Protein AF-A0A2N6ESU6-F1 (afdb_monomer)

Structure (mmCIF, N/CA/C/O backbone):
data_AF-A0A2N6ESU6-F1
#
_entry.id   AF-A0A2N6ESU6-F1
#
loop_
_atom_site.group_PDB
_atom_site.id
_atom_site.type_symbol
_atom_site.label_atom_id
_atom_site.label_alt_id
_atom_site.label_comp_id
_atom_site.label_asym_id
_atom_site.label_entity_id
_atom_site.label_seq_id
_atom_site.pdbx_PDB_ins_code
_atom_site.Cartn_x
_atom_site.Cartn_y
_atom_site.Cartn_z
_atom_site.occupancy
_atom_site.B_iso_or_equiv
_atom_site.auth_seq_id
_atom_site.auth_comp_id
_atom_site.auth_asym_id
_atom_site.auth_atom_id
_atom_site.pdbx_PDB_model_num
ATOM 1 N N . MET A 1 1 ? -8.421 13.525 14.946 1.00 59.84 1 MET A N 1
ATOM 2 C CA . MET A 1 1 ? -7.149 12.771 14.967 1.00 59.84 1 MET A CA 1
ATOM 3 C C . MET A 1 1 ? -6.557 12.978 13.603 1.00 59.84 1 MET A C 1
ATOM 5 O O . MET A 1 1 ? -7.219 12.597 12.645 1.00 59.84 1 MET A O 1
ATOM 9 N N . SER A 1 2 ? -5.409 13.641 13.549 1.00 82.00 2 SER A N 1
ATOM 10 C CA . SER A 1 2 ? -4.748 13.965 12.293 1.00 82.00 2 SER A CA 1
ATOM 11 C C . SER A 1 2 ? -4.308 12.705 11.561 1.00 82.00 2 SER A C 1
ATOM 13 O O . SER A 1 2 ? -4.106 11.658 12.182 1.00 82.00 2 SER A O 1
ATOM 15 N N . ASP A 1 3 ? -4.122 12.829 10.255 1.00 87.50 3 ASP A N 1
ATOM 16 C CA . ASP A 1 3 ? -3.387 11.837 9.482 1.00 87.50 3 ASP A CA 1
ATOM 17 C C . ASP A 1 3 ? -2.006 11.561 10.084 1.00 87.50 3 ASP A C 1
ATOM 19 O O . ASP A 1 3 ? -1.297 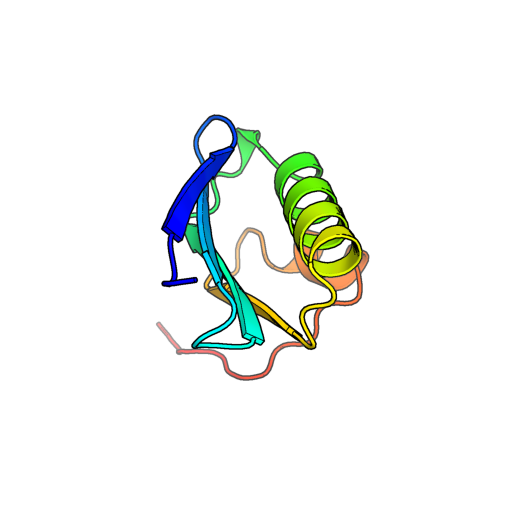12.473 10.517 1.00 87.50 3 ASP A O 1
ATOM 23 N N . GLN A 1 4 ? -1.632 10.286 10.101 1.00 93.31 4 GLN A N 1
ATOM 24 C CA . GLN A 1 4 ? -0.335 9.809 10.555 1.00 93.31 4 GLN A CA 1
ATOM 25 C C . GLN A 1 4 ? 0.308 8.925 9.494 1.00 93.31 4 GLN A C 1
ATOM 27 O O . GLN A 1 4 ? -0.372 8.247 8.721 1.00 93.31 4 GLN A O 1
ATOM 32 N N . ILE A 1 5 ? 1.636 8.943 9.484 1.00 96.50 5 ILE A N 1
ATOM 33 C CA . ILE A 1 5 ? 2.456 8.085 8.639 1.00 96.50 5 ILE A CA 1
ATOM 34 C C . ILE A 1 5 ? 2.998 6.958 9.513 1.00 96.50 5 ILE A C 1
ATOM 36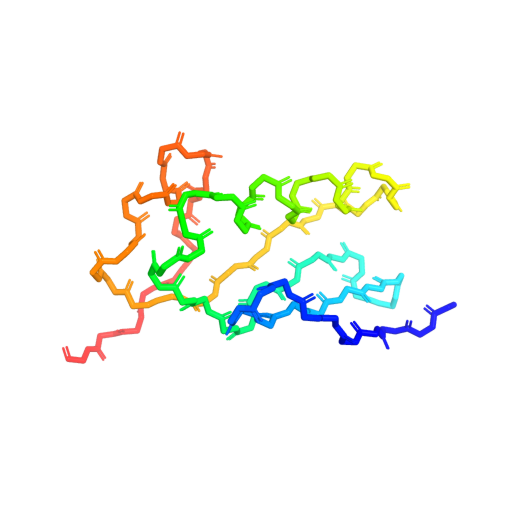 O O . ILE A 1 5 ? 3.558 7.215 10.578 1.00 96.50 5 ILE A O 1
ATOM 40 N N . VAL A 1 6 ? 2.836 5.722 9.053 1.00 96.50 6 VAL A N 1
ATOM 41 C CA . VAL A 1 6 ? 3.318 4.511 9.718 1.00 96.50 6 VAL A CA 1
ATOM 42 C C . VAL A 1 6 ? 4.140 3.675 8.746 1.00 96.50 6 VAL A C 1
ATOM 44 O O . VAL A 1 6 ? 3.917 3.698 7.534 1.00 96.50 6 VAL A O 1
ATOM 47 N N . THR A 1 7 ? 5.085 2.922 9.293 1.00 97.69 7 THR A N 1
ATOM 48 C CA . THR A 1 7 ? 5.921 1.993 8.532 1.00 97.69 7 THR A CA 1
ATOM 49 C C . THR A 1 7 ? 5.459 0.567 8.798 1.00 97.69 7 THR A C 1
ATOM 51 O O . THR A 1 7 ? 5.214 0.205 9.949 1.00 97.69 7 THR A O 1
ATOM 54 N N . PHE A 1 8 ? 5.370 -0.235 7.742 1.00 97.44 8 PHE A N 1
ATOM 55 C CA . PHE A 1 8 ? 5.256 -1.687 7.821 1.00 97.44 8 PHE A CA 1
ATOM 56 C C . PHE A 1 8 ? 6.494 -2.271 7.149 1.00 97.44 8 PHE A C 1
ATOM 58 O O . PHE A 1 8 ? 6.600 -2.191 5.931 1.00 97.44 8 PHE A O 1
ATOM 65 N N . GLU A 1 9 ? 7.439 -2.782 7.939 1.00 97.25 9 GLU A N 1
ATOM 66 C CA . GLU A 1 9 ? 8.742 -3.262 7.458 1.00 97.25 9 GLU A CA 1
ATOM 67 C C . GLU A 1 9 ? 9.459 -2.238 6.550 1.00 97.25 9 GLU A C 1
ATOM 69 O O . GLU A 1 9 ? 9.987 -1.240 7.048 1.00 97.25 9 GLU A O 1
ATOM 74 N N . HIS A 1 10 ? 9.468 -2.441 5.230 1.00 97.56 10 HIS A N 1
ATOM 75 C CA . HIS A 1 10 ? 10.118 -1.563 4.250 1.00 97.56 10 HIS A CA 1
ATOM 76 C C . HIS A 1 10 ? 9.137 -0.612 3.543 1.00 97.56 10 HIS A C 1
ATOM 78 O O . HIS A 1 10 ? 9.552 0.258 2.771 1.00 97.56 10 HIS A O 1
ATOM 84 N N . SER A 1 11 ? 7.844 -0.746 3.828 1.00 97.88 11 SER A N 1
ATOM 85 C CA . SER A 1 11 ? 6.746 -0.018 3.202 1.00 97.88 11 SER A CA 1
ATOM 86 C C . SER A 1 11 ? 6.228 1.120 4.081 1.00 97.88 11 SER A C 1
ATOM 88 O O . SER A 1 11 ? 6.318 1.100 5.309 1.00 97.88 11 SER A O 1
ATOM 90 N N . LEU A 1 12 ? 5.651 2.136 3.440 1.00 97.81 12 LEU A N 1
ATOM 91 C CA . LEU A 1 12 ? 5.156 3.348 4.088 1.00 97.81 12 LEU A CA 1
ATOM 92 C C . LEU A 1 12 ? 3.673 3.556 3.791 1.00 97.81 12 LEU A C 1
ATOM 94 O O . LEU A 1 12 ? 3.264 3.591 2.626 1.00 97.81 12 LEU A O 1
ATOM 98 N N . LEU A 1 13 ? 2.889 3.769 4.844 1.00 97.00 13 LEU A N 1
ATOM 99 C CA . LEU A 1 13 ? 1.458 4.023 4.777 1.00 97.00 13 LEU A CA 1
ATOM 100 C C . LEU A 1 13 ? 1.121 5.352 5.448 1.00 97.00 13 LEU A C 1
ATOM 102 O O . LEU A 1 13 ? 1.718 5.716 6.456 1.00 97.00 13 LEU A O 1
ATOM 106 N N . GLN A 1 14 ? 0.115 6.045 4.930 1.00 96.69 14 GLN A N 1
ATOM 107 C CA . GLN A 1 14 ? -0.534 7.172 5.589 1.00 96.69 14 GLN A CA 1
ATOM 108 C C . GLN A 1 14 ? -1.990 6.812 5.866 1.00 96.69 14 GLN A C 1
ATOM 110 O O . GLN A 1 14 ? -2.670 6.285 4.990 1.00 96.69 14 GLN A O 1
ATOM 115 N N . HIS A 1 15 ? -2.493 7.112 7.057 1.00 95.44 15 HIS A N 1
ATOM 116 C CA . HIS A 1 15 ? -3.910 6.948 7.361 1.00 95.44 15 HIS A CA 1
ATOM 117 C C . HIS A 1 15 ? -4.378 7.951 8.409 1.00 95.44 15 HIS A C 1
ATOM 119 O O . HIS A 1 15 ? -3.596 8.418 9.236 1.00 95.44 15 HIS A O 1
ATOM 125 N N . GLY A 1 16 ? -5.668 8.259 8.408 1.00 90.06 16 GLY A N 1
ATOM 126 C CA . GLY A 1 16 ? -6.255 9.159 9.390 1.00 90.06 16 GLY A CA 1
ATOM 127 C C . GLY A 1 16 ? -7.696 9.503 9.077 1.00 90.06 16 GLY A C 1
ATOM 128 O O . GLY A 1 16 ? -8.213 9.215 7.998 1.00 90.06 16 GLY A O 1
ATOM 129 N N . LYS A 1 17 ? -8.370 10.094 10.067 1.00 85.06 17 LYS A N 1
ATOM 130 C CA . LYS A 1 17 ? -9.783 10.470 9.935 1.00 85.06 17 LYS A CA 1
ATOM 131 C C . LYS A 1 17 ? -9.991 11.691 9.044 1.00 85.06 17 LYS A C 1
ATOM 133 O O . LYS A 1 17 ? -11.104 11.877 8.571 1.00 85.06 17 LYS A O 1
ATOM 138 N N . ASP A 1 18 ? -8.956 12.494 8.816 1.00 86.81 18 ASP A N 1
ATOM 139 C CA . ASP A 1 18 ? -9.080 13.708 8.008 1.00 86.81 18 ASP A CA 1
ATOM 140 C C . ASP A 1 18 ? -9.273 13.356 6.526 1.00 86.81 18 ASP A C 1
ATOM 142 O O . ASP A 1 18 ? -10.037 14.016 5.824 1.00 86.81 18 ASP A O 1
ATOM 146 N N . ASN A 1 19 ? -8.627 12.280 6.064 1.00 86.19 19 ASN A N 1
ATOM 147 C CA . ASN A 1 19 ? -8.760 11.777 4.698 1.00 86.19 19 ASN A CA 1
ATOM 148 C C . ASN A 1 19 ? -9.661 10.541 4.550 1.00 86.19 19 ASN A C 1
ATOM 150 O O . ASN A 1 19 ? -9.941 10.164 3.408 1.00 86.19 19 ASN A O 1
ATOM 154 N N . ASP A 1 20 ? -10.079 9.928 5.663 1.00 93.19 20 ASP A N 1
ATOM 155 C CA . ASP A 1 20 ? -10.945 8.740 5.740 1.00 93.19 20 ASP A CA 1
ATOM 156 C C . ASP A 1 20 ? -10.475 7.558 4.871 1.00 93.19 20 ASP A C 1
ATOM 158 O O . ASP A 1 20 ? -11.251 6.854 4.222 1.00 93.19 20 ASP A O 1
ATOM 162 N N . ARG A 1 21 ? -9.156 7.360 4.808 1.00 94.94 21 ARG A N 1
ATOM 163 C CA . ARG A 1 21 ? -8.543 6.347 3.947 1.00 94.94 21 ARG A CA 1
ATOM 164 C C . ARG A 1 21 ? -7.217 5.843 4.493 1.00 94.94 21 ARG A C 1
ATOM 166 O O . ARG A 1 21 ? -6.547 6.541 5.255 1.00 94.94 21 ARG A O 1
ATOM 173 N N . VAL A 1 22 ? -6.807 4.673 4.015 1.00 96.88 22 VAL A N 1
ATOM 174 C CA . VAL A 1 22 ? -5.416 4.205 4.079 1.00 96.88 22 VAL A CA 1
ATOM 175 C C . VAL A 1 22 ? -4.771 4.426 2.717 1.00 96.88 22 VAL A C 1
ATOM 177 O O . VAL A 1 22 ? -5.292 3.972 1.700 1.00 96.88 22 VAL A O 1
ATOM 180 N N . TYR A 1 23 ? -3.634 5.112 2.691 1.00 96.88 23 TYR A N 1
ATOM 181 C CA . TYR A 1 23 ? -2.823 5.319 1.502 1.00 96.88 23 TYR A CA 1
ATOM 182 C C . TYR A 1 23 ? -1.485 4.589 1.632 1.00 96.88 23 TYR A C 1
ATOM 184 O O . TYR A 1 23 ? -0.627 4.986 2.417 1.00 96.88 23 TYR A O 1
ATOM 192 N N . LEU A 1 24 ? -1.292 3.544 0.831 1.00 97.12 24 LEU A N 1
ATOM 193 C CA . LEU A 1 24 ? 0.003 2.898 0.618 1.00 97.12 24 LEU A CA 1
ATOM 194 C C . LEU A 1 24 ? 0.880 3.819 -0.240 1.00 97.12 24 LEU A C 1
ATOM 196 O O . LEU A 1 24 ? 0.765 3.853 -1.467 1.00 97.12 24 LEU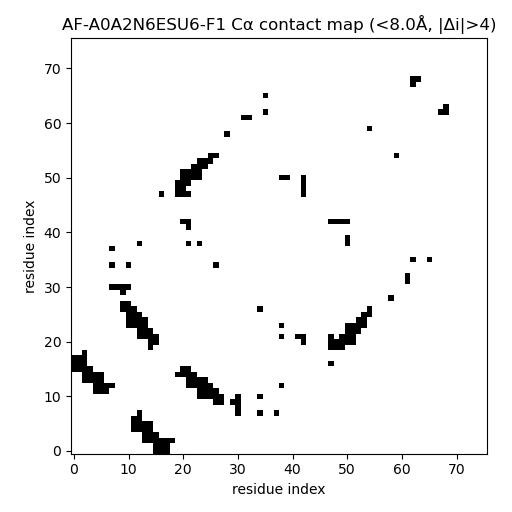 A O 1
ATOM 200 N N . MET A 1 25 ? 1.721 4.611 0.428 1.00 94.69 25 MET A N 1
ATOM 201 C CA . MET A 1 25 ? 2.546 5.644 -0.200 1.00 94.69 25 MET A CA 1
ATOM 202 C C . MET A 1 25 ? 3.746 5.055 -0.939 1.00 94.69 25 MET A C 1
ATOM 204 O O . MET A 1 25 ? 4.126 5.543 -2.005 1.00 94.69 25 MET A O 1
ATOM 208 N N . LYS A 1 26 ? 4.385 4.055 -0.325 1.00 95.75 26 LYS A N 1
ATOM 209 C CA . LYS A 1 26 ? 5.526 3.317 -0.870 1.00 95.75 26 LYS A CA 1
ATOM 210 C C . LYS A 1 26 ? 5.364 1.858 -0.489 1.00 95.75 26 LYS A C 1
ATOM 212 O O . LYS A 1 26 ? 5.211 1.560 0.691 1.00 95.75 26 LYS A O 1
ATOM 217 N N . VAL A 1 27 ? 5.407 0.989 -1.484 1.00 97.38 27 VAL A N 1
ATOM 218 C CA . VAL A 1 27 ? 5.281 -0.455 -1.309 1.00 97.38 27 VAL A CA 1
ATOM 219 C C . VAL A 1 27 ? 6.585 -1.080 -1.759 1.00 97.38 27 VAL A C 1
ATOM 221 O O . VAL A 1 27 ? 7.046 -0.802 -2.867 1.00 97.38 27 VAL A O 1
ATOM 224 N N . ASP A 1 28 ? 7.179 -1.879 -0.885 1.00 96.69 28 ASP A N 1
ATOM 225 C CA . ASP A 1 28 ? 8.334 -2.703 -1.208 1.00 96.69 28 ASP A CA 1
ATOM 226 C C . ASP A 1 28 ? 7.869 -4.121 -1.556 1.00 96.69 28 ASP A C 1
ATOM 228 O O . ASP A 1 28 ? 7.000 -4.680 -0.889 1.00 96.69 28 ASP A O 1
ATOM 232 N N . GLU A 1 29 ? 8.452 -4.712 -2.598 1.00 95.94 29 GLU A N 1
ATOM 233 C CA . GLU A 1 29 ? 8.096 -6.059 -3.065 1.00 95.94 29 GLU A CA 1
ATOM 234 C C . GLU A 1 29 ? 8.325 -7.131 -1.999 1.00 95.94 29 GLU A C 1
ATOM 236 O O . GLU A 1 29 ? 7.626 -8.140 -1.977 1.00 95.94 29 GLU A O 1
ATOM 241 N N . ARG A 1 30 ? 9.279 -6.898 -1.090 1.00 97.19 30 ARG A N 1
ATOM 242 C CA . ARG A 1 30 ? 9.605 -7.815 0.010 1.00 97.19 30 ARG A CA 1
ATOM 243 C C . ARG A 1 30 ? 8.502 -7.923 1.054 1.00 97.19 30 ARG A C 1
ATOM 245 O O . ARG A 1 30 ? 8.490 -8.897 1.797 1.00 97.19 30 ARG A O 1
ATOM 252 N N . ASP A 1 31 ? 7.614 -6.937 1.108 1.00 97.62 31 ASP A N 1
ATOM 253 C CA . ASP A 1 31 ? 6.533 -6.885 2.085 1.00 97.62 31 ASP A CA 1
ATOM 254 C C . ASP A 1 31 ? 5.200 -7.377 1.489 1.00 97.62 31 ASP A C 1
ATOM 256 O O . ASP A 1 31 ? 4.159 -7.270 2.140 1.00 97.62 31 ASP A O 1
ATOM 260 N N . LEU A 1 32 ? 5.196 -7.862 0.239 1.00 96.94 32 LEU A N 1
ATOM 261 C CA . LEU A 1 32 ? 4.007 -8.411 -0.407 1.00 96.94 32 LEU A CA 1
ATOM 262 C C . LEU A 1 32 ? 3.845 -9.912 -0.107 1.00 96.94 32 LEU A C 1
ATOM 264 O O . LEU A 1 32 ? 4.803 -10.666 -0.282 1.00 96.94 32 LEU A O 1
ATOM 268 N N . PRO A 1 33 ? 2.611 -10.370 0.194 1.00 96.50 33 PRO A N 1
ATOM 269 C CA . PRO A 1 33 ? 1.356 -9.604 0.238 1.00 96.50 33 PRO A CA 1
ATOM 270 C C . PRO A 1 33 ? 1.029 -8.973 1.607 1.00 96.50 33 PRO A C 1
ATOM 272 O O . PRO A 1 33 ? -0.003 -8.312 1.748 1.00 96.50 33 PRO A O 1
ATOM 275 N N . GLU A 1 34 ? 1.858 -9.167 2.632 1.00 98.25 34 GLU A N 1
ATOM 276 C CA . GLU A 1 34 ? 1.544 -8.846 4.029 1.00 98.25 34 GLU A CA 1
ATOM 277 C C . GLU A 1 34 ? 1.195 -7.369 4.262 1.00 98.25 34 GLU A C 1
ATOM 279 O O . GLU A 1 34 ? 0.311 -7.064 5.068 1.00 98.25 34 GLU A O 1
ATOM 284 N N . VAL A 1 35 ? 1.823 -6.448 3.530 1.00 98.06 35 VAL A N 1
ATOM 285 C CA . VAL A 1 35 ? 1.539 -5.008 3.599 1.00 98.06 35 VAL A CA 1
ATOM 286 C C . VAL A 1 35 ? 0.111 -4.667 3.152 1.00 98.06 35 VAL A C 1
ATOM 288 O O . VAL A 1 35 ? -0.505 -3.751 3.704 1.00 98.06 35 VAL A O 1
ATOM 291 N N . ILE A 1 36 ? -0.455 -5.425 2.205 1.00 97.94 36 ILE A N 1
ATOM 292 C CA . ILE A 1 36 ? -1.842 -5.250 1.748 1.00 97.94 36 ILE A CA 1
ATOM 293 C C . ILE A 1 36 ? -2.790 -5.672 2.872 1.00 97.94 36 ILE A C 1
ATOM 295 O O . ILE A 1 36 ? -3.638 -4.889 3.301 1.00 97.94 36 ILE A O 1
ATOM 299 N N . SER A 1 37 ? -2.562 -6.859 3.441 1.00 97.62 37 SER A N 1
ATOM 300 C CA . SER A 1 37 ? -3.318 -7.354 4.599 1.00 97.62 37 SER A CA 1
ATOM 301 C C . SER A 1 37 ? -3.215 -6.422 5.813 1.00 97.62 37 SER A C 1
ATOM 303 O O . SER A 1 37 ? -4.167 -6.273 6.583 1.00 97.62 37 SER A O 1
ATOM 305 N N . PHE A 1 38 ? -2.060 -5.786 6.024 1.00 97.62 38 PHE A N 1
ATOM 306 C CA . PHE A 1 38 ? -1.883 -4.788 7.076 1.00 97.62 38 PHE A CA 1
ATOM 307 C C . PHE A 1 38 ? -2.741 -3.539 6.825 1.00 97.62 38 PHE A C 1
ATOM 309 O O . PHE A 1 38 ? -3.434 -3.083 7.738 1.00 97.62 38 PHE A O 1
ATOM 316 N N . ALA A 1 39 ? -2.760 -3.024 5.592 1.00 97.44 39 ALA A N 1
ATOM 317 C CA . ALA A 1 39 ? -3.600 -1.889 5.215 1.00 97.44 39 ALA A CA 1
ATOM 318 C C . ALA A 1 39 ? -5.102 -2.189 5.388 1.00 97.44 39 ALA A C 1
ATOM 320 O O . ALA A 1 39 ? -5.842 -1.344 5.896 1.00 97.44 39 ALA A O 1
ATOM 321 N N . GLU A 1 40 ? -5.552 -3.395 5.032 1.00 97.12 40 GLU A N 1
ATOM 322 C CA . GLU A 1 40 ? -6.942 -3.844 5.218 1.00 97.12 40 GLU A CA 1
ATOM 323 C C . GLU A 1 40 ? -7.335 -3.885 6.693 1.00 97.12 40 GLU A C 1
ATOM 325 O O . GLU A 1 40 ? -8.384 -3.361 7.078 1.00 97.12 40 GLU A O 1
ATOM 330 N N . LYS A 1 41 ? -6.467 -4.445 7.545 1.00 96.62 41 LYS A N 1
ATOM 331 C CA . LYS A 1 41 ? -6.674 -4.452 8.999 1.00 96.62 41 LYS A CA 1
ATOM 332 C C . LYS A 1 41 ? -6.791 -3.036 9.545 1.00 96.62 41 LYS A C 1
ATOM 334 O O . LYS A 1 41 ? -7.683 -2.774 10.346 1.00 96.62 41 LYS A O 1
ATOM 339 N N . LEU A 1 42 ? -5.932 -2.128 9.092 1.00 95.38 42 LEU A N 1
ATOM 340 C CA . LEU A 1 42 ? -5.942 -0.736 9.525 1.00 95.38 42 LEU A CA 1
ATOM 341 C C . LEU A 1 42 ? -7.245 -0.029 9.129 1.00 95.38 42 LEU A C 1
ATOM 343 O O . LEU A 1 42 ? -7.853 0.663 9.947 1.00 95.38 42 LEU A O 1
ATOM 347 N N . ALA A 1 43 ? -7.714 -0.254 7.901 1.00 95.44 43 ALA A N 1
ATOM 348 C CA . ALA A 1 43 ? -8.990 0.272 7.433 1.00 95.44 43 ALA A CA 1
ATOM 349 C C . ALA A 1 43 ? -10.171 -0.276 8.232 1.00 95.44 43 ALA A C 1
ATOM 351 O O . ALA A 1 43 ? -11.015 0.501 8.676 1.00 95.44 43 ALA A O 1
ATOM 352 N N . ALA A 1 44 ? -10.198 -1.584 8.493 1.00 95.94 44 ALA A N 1
ATOM 353 C CA . ALA A 1 44 ? -11.246 -2.211 9.288 1.00 95.94 44 ALA A CA 1
ATOM 354 C C . ALA A 1 44 ? -11.255 -1.708 10.743 1.00 95.94 44 ALA A C 1
ATOM 356 O O . ALA A 1 44 ? -12.317 -1.384 11.273 1.00 95.94 44 ALA A O 1
ATOM 357 N N . GLN A 1 45 ? -10.081 -1.601 11.375 1.00 95.25 45 GLN A N 1
ATOM 358 C CA . GLN A 1 45 ? -9.924 -1.151 12.764 1.00 95.25 45 GLN A CA 1
ATOM 359 C C . GLN A 1 45 ? -10.368 0.296 12.977 1.00 95.25 45 GLN A C 1
ATOM 361 O O . GLN A 1 45 ? -10.932 0.625 14.019 1.00 95.25 45 GLN A O 1
ATOM 366 N N . HIS A 1 46 ? -10.105 1.166 12.004 1.00 94.00 46 HIS A N 1
ATOM 367 C CA . HIS A 1 46 ? -10.440 2.584 12.095 1.00 94.00 46 HIS A CA 1
ATOM 368 C C . HIS A 1 46 ? -11.725 2.969 11.354 1.00 94.00 46 HIS A C 1
ATOM 370 O O . HIS A 1 46 ? -12.130 4.131 11.431 1.00 94.00 46 HIS A O 1
ATOM 376 N N . HIS A 1 47 ? -12.372 2.004 10.696 1.00 94.94 47 HIS A N 1
ATOM 377 C CA . HIS A 1 47 ? -13.557 2.183 9.856 1.00 94.94 47 HIS A CA 1
ATOM 378 C C . HIS A 1 47 ? -13.352 3.187 8.714 1.00 94.94 47 HIS A C 1
ATOM 380 O O . HIS A 1 47 ? -14.233 3.998 8.443 1.00 94.94 47 HIS A O 1
ATOM 386 N N . TYR A 1 48 ? -12.191 3.136 8.055 1.00 95.69 48 TYR A N 1
ATOM 387 C CA . TYR A 1 48 ? -11.934 3.961 6.875 1.00 95.69 48 TYR A CA 1
ATOM 388 C C . TYR A 1 48 ? -12.721 3.458 5.668 1.00 95.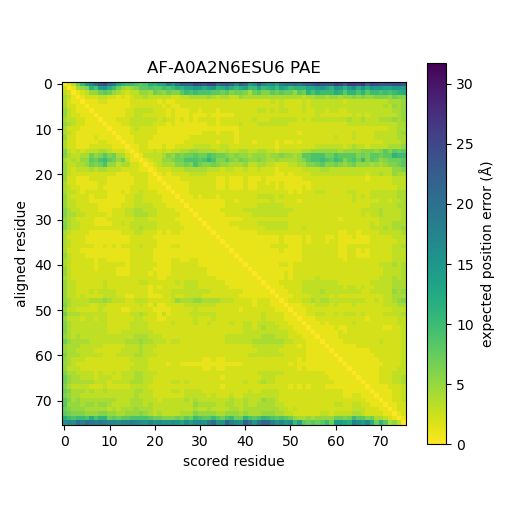69 48 TYR A C 1
ATOM 390 O O . TYR A 1 48 ? -12.852 2.251 5.462 1.00 95.69 48 TYR A O 1
ATOM 398 N N . SER A 1 49 ? -13.205 4.383 4.841 1.00 94.00 49 SER A N 1
ATOM 399 C CA . SER A 1 49 ? -14.034 4.046 3.6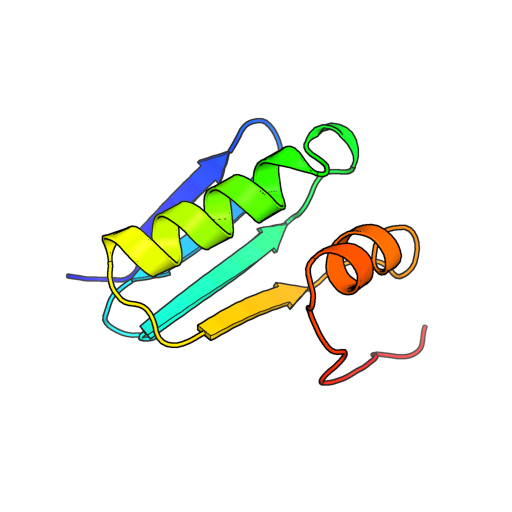78 1.00 94.00 49 SER A CA 1
ATOM 400 C C . SER A 1 49 ? -13.243 3.574 2.457 1.00 94.00 49 SER A C 1
ATOM 402 O O . SER A 1 49 ? -13.829 2.980 1.550 1.00 94.00 49 SER A O 1
ATOM 404 N N . LYS A 1 50 ? -11.925 3.827 2.404 1.00 94.06 50 LYS A N 1
ATOM 405 C CA . LYS A 1 50 ? -11.106 3.534 1.219 1.00 94.06 50 LYS A CA 1
ATOM 406 C C . LYS A 1 50 ? -9.687 3.069 1.548 1.00 94.06 50 LYS A C 1
ATOM 408 O O . LYS A 1 50 ? -9.017 3.626 2.417 1.00 94.06 50 LYS A O 1
ATOM 413 N N . LEU A 1 51 ? -9.198 2.106 0.768 1.00 96.25 51 LEU A N 1
ATOM 414 C CA . LEU A 1 51 ? -7.772 1.835 0.602 1.00 96.25 51 LEU A CA 1
ATOM 415 C C . LEU A 1 51 ? -7.341 2.327 -0.774 1.00 96.25 51 LEU A C 1
ATOM 417 O O . LEU A 1 51 ? -8.056 2.163 -1.761 1.00 96.25 51 LEU A O 1
ATOM 421 N N . PHE A 1 52 ? -6.170 2.938 -0.840 1.00 94.88 52 PHE A N 1
ATOM 422 C CA . PHE A 1 52 ? -5.593 3.422 -2.081 1.00 94.88 52 PHE A CA 1
ATOM 423 C C . PHE A 1 52 ? -4.097 3.125 -2.091 1.00 94.88 52 PHE A C 1
ATOM 425 O O . PHE A 1 52 ? -3.430 3.239 -1.063 1.00 94.88 52 PHE A O 1
ATOM 432 N N . ALA A 1 53 ? -3.560 2.751 -3.247 1.00 96.50 53 ALA A N 1
ATOM 433 C CA . ALA A 1 53 ? -2.147 2.456 -3.417 1.00 96.50 53 ALA A CA 1
ATOM 434 C C . ALA A 1 53 ? -1.647 3.069 -4.720 1.00 96.50 53 ALA A C 1
ATOM 436 O O . ALA A 1 53 ? -2.329 3.024 -5.742 1.00 96.50 53 ALA A O 1
ATOM 437 N N . LYS A 1 54 ? -0.439 3.627 -4.681 1.00 93.19 54 LYS A N 1
ATOM 438 C CA . LYS A 1 54 ? 0.297 4.014 -5.882 1.00 93.19 54 LYS A CA 1
ATOM 439 C C . LYS A 1 54 ? 1.487 3.076 -6.008 1.00 93.19 54 LYS A C 1
ATOM 441 O O . LYS A 1 54 ? 2.409 3.152 -5.198 1.00 93.19 54 LYS A O 1
ATOM 446 N N . VAL A 1 55 ? 1.475 2.226 -7.028 1.00 95.12 55 VAL A N 1
ATOM 447 C CA . VAL A 1 55 ? 2.471 1.164 -7.191 1.00 95.12 55 VAL A CA 1
ATOM 448 C C . VAL A 1 55 ? 3.018 1.083 -8.616 1.00 95.12 55 VAL A C 1
ATOM 450 O O . VAL A 1 55 ? 2.342 1.516 -9.551 1.00 95.12 55 VAL A O 1
ATOM 453 N N . PRO A 1 56 ? 4.242 0.560 -8.807 1.00 94.31 56 PRO A N 1
ATOM 454 C CA . PRO A 1 56 ? 4.732 0.162 -10.122 1.00 94.31 56 PRO A CA 1
ATOM 455 C C . PRO A 1 56 ? 3.887 -0.958 -10.740 1.00 94.31 56 PRO A C 1
ATOM 457 O O . PRO A 1 56 ? 3.355 -1.812 -10.030 1.00 94.31 56 PRO A O 1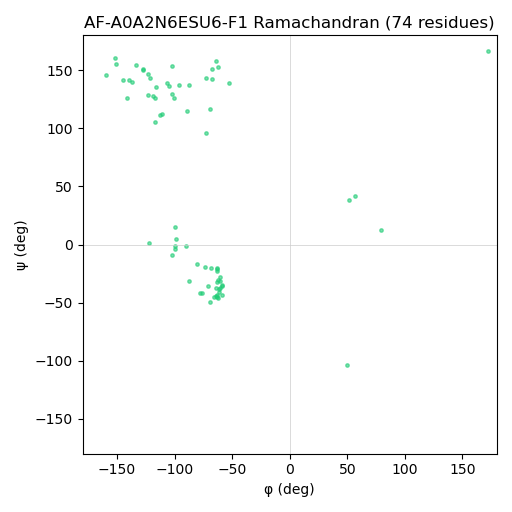
ATOM 460 N N . ALA A 1 57 ? 3.854 -1.017 -12.073 1.00 94.00 57 ALA A N 1
ATOM 461 C CA . ALA A 1 57 ? 3.138 -2.068 -12.798 1.00 94.00 57 ALA A CA 1
ATOM 462 C C . ALA A 1 57 ? 3.696 -3.480 -12.544 1.00 94.00 57 ALA A C 1
ATOM 464 O O . ALA A 1 57 ? 2.995 -4.464 -12.739 1.00 94.00 57 ALA A O 1
ATOM 465 N N . THR A 1 58 ? 4.944 -3.602 -12.078 1.00 94.81 58 THR A N 1
ATOM 466 C CA . THR A 1 58 ? 5.550 -4.900 -11.738 1.00 94.81 58 THR A CA 1
ATOM 467 C C . THR A 1 58 ? 4.827 -5.611 -10.598 1.00 94.81 58 THR A C 1
ATOM 469 O O . THR A 1 58 ? 4.914 -6.832 -10.508 1.00 94.81 58 THR A O 1
ATOM 472 N N . ILE A 1 59 ? 4.103 -4.871 -9.750 1.00 95.94 59 ILE A N 1
ATOM 473 C CA . ILE A 1 59 ? 3.512 -5.404 -8.514 1.00 95.94 59 ILE A CA 1
ATOM 474 C C . ILE A 1 59 ? 1.994 -5.241 -8.442 1.00 95.94 59 ILE A C 1
ATOM 476 O O . ILE A 1 59 ? 1.382 -5.644 -7.458 1.00 95.94 59 ILE A O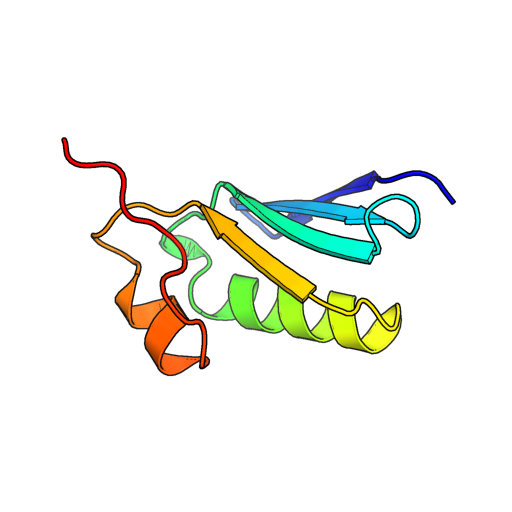 1
ATOM 480 N N . GLU A 1 60 ? 1.362 -4.679 -9.474 1.00 95.69 60 GLU A N 1
ATOM 481 C CA . GLU A 1 60 ? -0.084 -4.411 -9.496 1.00 95.69 60 GLU A CA 1
ATOM 482 C C . GLU A 1 60 ? -0.939 -5.682 -9.390 1.00 95.69 60 GLU A C 1
ATOM 484 O O . GLU A 1 60 ? -1.997 -5.657 -8.767 1.00 95.69 60 GLU A O 1
ATOM 489 N N . ASN A 1 61 ? -0.449 -6.815 -9.904 1.00 96.50 61 ASN A N 1
ATOM 490 C CA . ASN A 1 61 ? -1.170 -8.086 -9.818 1.00 96.50 61 ASN A CA 1
ATOM 491 C C . ASN A 1 61 ? -1.406 -8.520 -8.365 1.00 96.50 61 ASN A C 1
ATOM 493 O O . ASN A 1 61 ? -2.498 -8.977 -8.048 1.00 96.50 61 ASN A O 1
ATOM 497 N N . ALA A 1 62 ? -0.448 -8.279 -7.459 1.00 96.81 62 ALA A N 1
ATOM 498 C CA . ALA A 1 62 ? -0.634 -8.583 -6.040 1.00 96.81 62 ALA A CA 1
ATOM 499 C C . ALA A 1 62 ? -1.812 -7.798 -5.432 1.00 96.81 62 ALA A C 1
ATOM 501 O O . ALA A 1 62 ? -2.494 -8.297 -4.541 1.00 96.81 62 ALA A O 1
ATOM 502 N N . PHE A 1 63 ? -2.078 -6.588 -5.931 1.00 97.44 63 PHE A N 1
ATOM 503 C CA . PHE A 1 63 ? -3.207 -5.760 -5.509 1.00 97.44 63 PHE A CA 1
ATOM 504 C C . PHE A 1 63 ? -4.522 -6.229 -6.128 1.00 97.44 63 PHE A C 1
ATOM 506 O O . PHE A 1 63 ? -5.535 -6.296 -5.432 1.00 97.44 63 PHE A O 1
ATOM 513 N N . PHE A 1 64 ? -4.514 -6.587 -7.412 1.00 97.06 64 PHE A N 1
ATOM 514 C CA . PHE A 1 64 ? -5.696 -7.129 -8.085 1.00 97.06 64 PHE A CA 1
ATOM 515 C C . PHE A 1 64 ? -6.167 -8.440 -7.449 1.00 97.06 64 PHE A C 1
ATOM 517 O O . PHE A 1 64 ? -7.368 -8.610 -7.236 1.00 97.06 64 PHE A O 1
ATOM 524 N N . ASP A 1 65 ? -5.239 -9.306 -7.036 1.00 96.94 65 ASP A 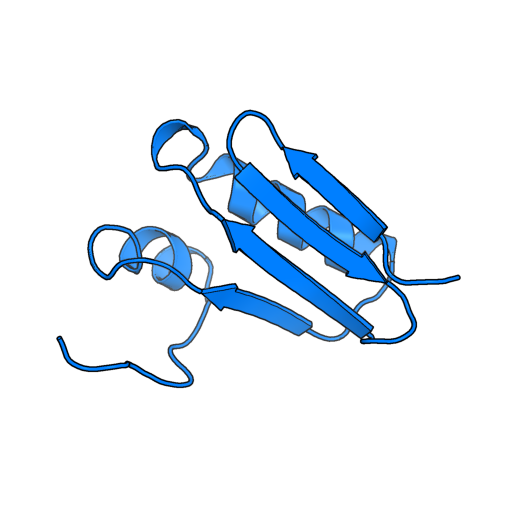N 1
ATOM 525 C CA . ASP A 1 65 ? -5.549 -10.547 -6.314 1.00 96.94 65 ASP A CA 1
ATOM 526 C C . ASP A 1 65 ? -6.217 -10.293 -4.945 1.00 96.94 65 ASP A C 1
ATOM 528 O O . ASP A 1 65 ? -6.927 -11.157 -4.431 1.00 96.94 65 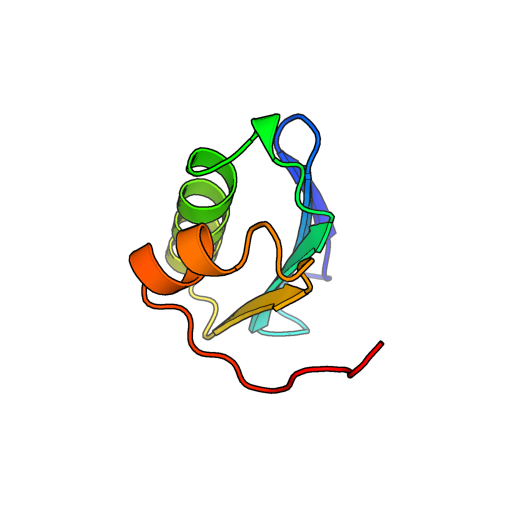ASP A O 1
ATOM 532 N N . HIS A 1 66 ? -6.052 -9.089 -4.382 1.00 96.12 66 HIS A N 1
ATOM 533 C CA . HIS A 1 66 ? -6.707 -8.619 -3.152 1.00 96.12 66 HIS A CA 1
ATOM 534 C C . HIS A 1 66 ? -7.925 -7.716 -3.426 1.00 96.12 66 HIS A C 1
ATOM 536 O O . HIS A 1 66 ? -8.422 -7.028 -2.537 1.00 96.12 66 HIS A O 1
ATOM 542 N N . GLY A 1 67 ? -8.434 -7.697 -4.661 1.00 96.12 67 GLY A N 1
ATOM 543 C CA . GLY A 1 67 ? -9.664 -6.985 -5.015 1.00 96.12 67 GLY A CA 1
ATOM 544 C C . GLY A 1 67 ? -9.508 -5.477 -5.220 1.00 96.12 67 GLY A C 1
ATOM 545 O O . GLY A 1 67 ? -10.516 -4.773 -5.322 1.00 96.12 67 GLY A O 1
ATOM 546 N N . PHE A 1 68 ? -8.280 -4.960 -5.312 1.00 96.88 68 PHE A N 1
ATOM 547 C CA . PHE A 1 68 ? -8.069 -3.583 -5.757 1.00 96.88 68 PHE A CA 1
ATOM 548 C C . PHE A 1 68 ? -8.460 -3.442 -7.230 1.00 96.88 68 PHE A C 1
ATOM 550 O O . PHE A 1 68 ? -8.343 -4.374 -8.024 1.00 96.88 68 PHE A O 1
ATOM 557 N N . MET A 1 69 ? -8.886 -2.239 -7.604 1.00 97.06 69 MET A N 1
ATOM 558 C CA . MET A 1 69 ? -9.171 -1.872 -8.987 1.00 97.06 69 MET A CA 1
ATOM 559 C C . MET A 1 69 ? -8.293 -0.694 -9.392 1.00 97.06 69 MET A C 1
ATOM 561 O O . MET A 1 69 ? -8.043 0.213 -8.596 1.00 97.06 69 MET A O 1
ATOM 565 N N . GLU A 1 70 ? -7.835 -0.698 -10.640 1.00 96.56 70 GLU A N 1
ATOM 566 C CA . GLU A 1 70 ? -7.117 0.439 -11.203 1.00 96.56 70 GLU A CA 1
ATOM 567 C C . GLU A 1 70 ? -8.070 1.626 -11.393 1.00 96.56 70 GLU A C 1
ATOM 569 O O . GLU A 1 70 ? -9.005 1.563 -12.189 1.00 96.56 70 GLU A O 1
ATOM 574 N N . GLU A 1 71 ? -7.819 2.726 -10.681 1.00 95.75 71 GLU A N 1
ATOM 575 C CA . GLU A 1 71 ? -8.540 3.989 -10.902 1.00 95.75 71 GLU A CA 1
ATOM 576 C C . GLU A 1 71 ? -7.877 4.853 -11.981 1.00 95.75 71 GLU A C 1
ATOM 578 O O . GLU A 1 71 ? -8.550 5.608 -12.682 1.00 95.75 71 GLU A O 1
ATOM 583 N N . ALA A 1 72 ? -6.550 4.765 -12.101 1.00 95.12 72 ALA A N 1
ATOM 584 C CA . ALA A 1 72 ? -5.767 5.486 -13.091 1.00 95.12 72 ALA A CA 1
ATOM 585 C C . ALA A 1 72 ? -4.406 4.818 -13.301 1.00 95.12 72 ALA A C 1
ATOM 587 O O . ALA A 1 72 ? -3.772 4.364 -12.347 1.00 95.12 72 ALA A O 1
ATOM 588 N N . ARG A 1 73 ? -3.915 4.873 -14.540 1.00 94.56 73 ARG A N 1
ATOM 589 C CA . ARG A 1 73 ? -2.550 4.501 -14.910 1.00 94.56 73 ARG A CA 1
ATOM 590 C C . ARG A 1 73 ? -1.838 5.701 -15.504 1.00 94.56 73 ARG A C 1
ATOM 592 O O . ARG A 1 73 ? -2.344 6.344 -16.422 1.00 94.56 73 ARG A O 1
ATOM 599 N N . VAL A 1 74 ? -0.658 6.004 -14.975 1.00 92.62 74 VAL A N 1
ATOM 600 C CA . VAL A 1 74 ? 0.230 7.004 -15.571 1.00 92.62 74 VAL A CA 1
ATOM 601 C C . VAL A 1 74 ? 1.129 6.275 -16.571 1.00 92.62 74 VAL A C 1
ATOM 603 O O . VAL A 1 74 ? 1.903 5.421 -16.137 1.00 92.62 74 VAL A O 1
ATOM 606 N N . PRO A 1 75 ? 1.027 6.561 -17.881 1.00 87.56 75 PRO A N 1
ATOM 607 C CA . PRO A 1 75 ? 1.914 5.965 -18.870 1.00 87.56 75 PRO A CA 1
ATOM 608 C C . PRO A 1 75 ? 3.343 6.486 -18.686 1.00 87.56 75 PRO A C 1
ATOM 610 O O . PRO A 1 75 ? 3.550 7.665 -18.387 1.00 87.56 75 PRO A O 1
ATOM 613 N N . GLY A 1 76 ? 4.312 5.598 -18.887 1.00 67.19 76 GLY A N 1
ATOM 614 C CA . GLY A 1 76 ? 5.746 5.866 -18.851 1.00 67.19 76 GLY A CA 1
ATOM 615 C C . GLY A 1 76 ? 6.469 4.912 -19.779 1.00 67.19 76 GLY A C 1
ATOM 616 O O . GLY A 1 76 ? 6.101 3.717 -19.762 1.00 67.19 76 GLY A O 1
#

Foldseek 3Di:
DDWDWDDDPPWIWIDDPVQLEIEREGDDPVCPPVVVVVRVVVCVVVVRPYYYYDDDPVCVVSVVVVVDDDPDDDDD

Radius of gyration: 11.97 Å; Cα contacts (8 Å, |Δi|>4): 107; chains: 1; bounding box: 24×24×34 Å

Mean predicted aligned error: 2.96 Å

Solvent-accessible surface area (backbone atoms only — not comparable to full-atom values): 4692 Å² total; per-residue (Å²): 108,73,66,46,79,49,74,57,95,83,21,36,33,36,39,29,68,78,76,36,26,34,34,39,69,38,79,41,78,89,43,62,67,58,55,57,58,48,48,52,51,52,26,64,75,70,66,36,85,40,80,48,72,60,78,60,81,91,55,46,63,68,41,46,79,70,71,53,74,88,88,77,82,85,89,130

Secondary structure (DSSP, 8-state):
---EEEEETTEEEEEETTTTEEEEEE--GGGTTHHHHHHHHHHHHHT-SEEEE---TTTHHHHHTTT---S-----

pLDDT: mean 94.38, std 6.0, range [59.84, 98.25]

Sequence (76 aa):
MSDQIVTFEHSLLQHGKDNDRVYLMKVDERDLPEVISFAEKLAAQHHYSKLFAKVPATIENAFFDHGFMEEARVPG

Nearest PDB structures (foldseek):
  1i21-assembly1_B  TM=5.298E-01  e=6.016E-01  Saccharomyces cerevisiae
  2fe7-assembly1_A  TM=5.370E-01  e=5.230E-01  Pseudomonas aeruginosa UCBPP-PA14
  8fg6-assembly1_B  TM=3.484E-01  e=2.259E-01  synthetic construct
  3p1z-assembly2_G  TM=3.126E-01  e=1.129E+00  Aeropyrum pernix
  5tao-assembly1_A  TM=4.101E-01  e=6.959E+00  Haloferax volcanii DS2